Protein AF-A0A060BVA5-F1 (afdb_monomer)

InterPro domains:
  IPR011330 Glycoside hydrolase/deacetylase, beta/alpha-barrel [SSF88713] (6-103)

Radius of gyration: 15.94 Å; Cα contacts (8 Å, |Δi|>4): 114; chains: 1; bounding box: 38×32×45 Å

Sequence (103 aa):
LFVQLFDDDSPYLLDIGGRQTDIVELPFRWVLDDAPFFQYSIVLPGRTMQAPSAVLEAWTSEFDGLYAERRMMMVGMHPQIIGQPSRIKVLEGLIEHALSHSD

Organism: NCBI:txid189685

Mean predicted aligned error: 5.45 Å

pLDDT: mean 89.09, std 11.75, range [37.22, 98.31]

Nearest PDB structures (foldseek):
  3rxz-assembly1_B  TM=8.634E-01  e=6.137E-05  Mycolicibacterium smegmatis MC2 155
  3qbu-assembly1_B  TM=8.818E-01  e=9.067E-05  Helicobacter pylori G27
  3jae-assembly1_A  TM=3.303E-01  e=3.418E+00  Danio rerio

Secondary structure (DSSP, 8-state):
--------SS-EEEESSS-EEEEEE----GGGBSHHHH---SSSTT-PPPPHHHHHHHHHHHHHHHHHTT-----B--HHHHTSTTTHHHHHHHHHHHHTS--

Structure (mmCIF, N/CA/C/O backbone):
data_AF-A0A060BVA5-F1
#
_entry.id   AF-A0A060BVA5-F1
#
loop_
_atom_site.group_PDB
_atom_site.id
_atom_site.type_symbol
_atom_site.label_atom_id
_atom_site.label_alt_id
_atom_site.label_comp_id
_atom_site.label_asym_id
_atom_site.label_entity_id
_atom_site.label_seq_id
_atom_site.pdbx_PDB_ins_code
_atom_site.Cartn_x
_atom_site.Cartn_y
_atom_site.Cartn_z
_atom_site.occupancy
_atom_site.B_iso_or_equiv
_atom_site.auth_seq_id
_atom_site.auth_comp_id
_atom_site.auth_asym_id
_atom_site.auth_atom_id
_atom_site.pdbx_PDB_model_num
ATOM 1 N N . LEU A 1 1 ? -7.650 19.142 16.213 1.00 38.72 1 LEU A N 1
ATOM 2 C CA . LEU A 1 1 ? -7.755 17.750 16.686 1.00 38.72 1 LEU A CA 1
ATOM 3 C C . LEU A 1 1 ? -7.428 16.872 15.480 1.00 38.72 1 LEU A C 1
ATOM 5 O O . LEU A 1 1 ? -8.284 16.703 14.627 1.00 38.72 1 LEU A O 1
ATOM 9 N N . PHE A 1 2 ? -6.162 16.485 15.306 1.00 37.22 2 PHE A N 1
ATOM 10 C CA . PHE A 1 2 ? -5.797 15.460 14.322 1.00 37.22 2 PHE A CA 1
ATOM 11 C C . PHE A 1 2 ? -6.004 14.132 15.041 1.00 37.22 2 PHE A C 1
ATOM 13 O O . PHE A 1 2 ? -5.282 13.843 15.989 1.00 37.22 2 PHE A O 1
ATOM 20 N N . VAL A 1 3 ? -7.057 13.412 14.668 1.00 48.97 3 VAL A N 1
ATOM 21 C CA . VAL A 1 3 ? -7.422 12.117 15.247 1.00 48.97 3 VAL A CA 1
ATOM 22 C C . VAL A 1 3 ? -7.247 11.079 14.150 1.00 48.97 3 VAL A C 1
ATOM 24 O O . VAL A 1 3 ? -8.207 10.635 13.540 1.00 48.97 3 VAL A O 1
ATOM 27 N N . GLN A 1 4 ? -5.994 10.855 13.771 1.00 55.84 4 GLN A N 1
ATOM 28 C CA . GLN A 1 4 ? -5.615 9.683 12.996 1.00 55.84 4 GLN A CA 1
ATOM 29 C C . GLN A 1 4 ? -4.594 8.964 13.850 1.00 55.84 4 GLN A C 1
ATOM 31 O O . GLN A 1 4 ? -3.443 9.397 13.938 1.00 55.84 4 GLN A O 1
ATOM 36 N N . LEU A 1 5 ? -5.061 7.954 14.574 1.00 62.44 5 LEU A N 1
ATOM 37 C CA . LEU A 1 5 ? -4.247 7.273 15.575 1.00 62.44 5 LEU A CA 1
ATOM 38 C C . LEU A 1 5 ? -3.453 6.096 15.007 1.00 62.44 5 LEU A C 1
ATOM 40 O O . LEU A 1 5 ? -2.565 5.608 15.694 1.00 62.44 5 LEU A O 1
ATOM 44 N N . PHE A 1 6 ? -3.676 5.713 13.741 1.00 68.12 6 PHE A N 1
ATOM 45 C CA . PHE A 1 6 ? -2.999 4.568 13.108 1.00 68.12 6 PHE A CA 1
ATOM 46 C C . PHE A 1 6 ? -3.116 3.278 13.954 1.00 68.12 6 PHE A C 1
ATOM 48 O O . PHE A 1 6 ? -2.252 2.412 13.862 1.00 68.12 6 PHE A O 1
ATOM 55 N N . ASP A 1 7 ? -4.139 3.189 14.812 1.00 74.19 7 ASP A N 1
ATOM 56 C CA . ASP A 1 7 ? -4.171 2.289 15.980 1.00 74.19 7 ASP A CA 1
ATOM 57 C C . ASP A 1 7 ? -5.058 1.053 15.766 1.00 74.19 7 ASP A C 1
ATOM 59 O O . ASP A 1 7 ? -5.106 0.163 16.607 1.00 74.19 7 ASP A O 1
ATOM 63 N N . ASP A 1 8 ? -5.756 0.969 14.629 1.00 78.81 8 ASP A N 1
ATOM 64 C CA . ASP A 1 8 ? -6.559 -0.201 14.268 1.00 78.81 8 ASP A CA 1
ATOM 65 C C . ASP A 1 8 ? -6.601 -0.393 12.742 1.00 78.81 8 ASP A C 1
ATOM 67 O O . ASP A 1 8 ? -6.382 0.534 11.959 1.00 78.81 8 ASP A O 1
ATOM 71 N N . ASP A 1 9 ? -6.938 -1.606 12.318 1.00 78.94 9 ASP A N 1
ATOM 72 C CA . ASP A 1 9 ? -7.178 -1.995 10.931 1.00 78.94 9 ASP A CA 1
ATOM 73 C C . ASP A 1 9 ? -8.682 -2.155 10.644 1.00 78.94 9 ASP A C 1
ATOM 75 O O . ASP A 1 9 ? -9.092 -2.746 9.642 1.00 78.94 9 ASP A O 1
ATOM 79 N N . SER A 1 10 ? -9.536 -1.659 11.543 1.00 86.31 10 SER A N 1
ATOM 80 C CA . SER A 1 10 ? -10.995 -1.654 11.423 1.00 86.31 10 SER A CA 1
ATOM 81 C C . SER A 1 10 ? -11.599 -0.300 11.804 1.00 86.31 10 SER A C 1
ATOM 83 O O . SER A 1 10 ? -11.036 0.412 12.633 1.00 86.31 10 SER A O 1
ATOM 85 N N . PRO A 1 11 ? -12.764 0.066 11.238 1.00 87.81 11 PRO A N 1
ATOM 86 C CA . PRO A 1 11 ? -13.523 1.221 11.703 1.00 87.81 11 PRO A CA 1
ATOM 87 C C . PRO A 1 11 ? -13.913 1.069 13.175 1.00 87.81 11 PRO A C 1
ATOM 89 O O . PRO A 1 11 ? -14.430 0.021 13.569 1.00 87.81 11 PRO A O 1
ATOM 92 N N . TYR A 1 12 ? -13.753 2.126 13.965 1.00 87.69 12 TYR A N 1
ATOM 93 C CA . TYR A 1 12 ? -14.172 2.141 15.368 1.00 87.69 12 TYR A CA 1
ATOM 94 C C . TYR A 1 12 ? -14.807 3.475 15.759 1.00 87.69 12 TYR A C 1
ATOM 96 O O . TYR A 1 12 ? -14.641 4.493 15.087 1.00 87.69 12 TYR A O 1
ATOM 104 N N . LEU A 1 13 ? -15.571 3.468 16.854 1.00 90.81 13 LEU A N 1
ATOM 105 C CA . LEU A 1 13 ? -16.131 4.688 17.430 1.00 90.81 13 LEU A CA 1
ATOM 106 C C . LEU A 1 13 ? -15.082 5.371 18.297 1.00 90.81 13 LEU A C 1
ATOM 108 O O . LEU A 1 13 ? -14.517 4.757 19.199 1.00 90.81 13 LEU A O 1
ATOM 112 N N . LEU A 1 14 ? -14.841 6.647 18.023 1.00 89.31 14 LEU A N 1
ATOM 113 C CA . LEU A 1 14 ? -13.799 7.400 18.695 1.00 89.31 14 LEU A CA 1
ATOM 114 C C . LEU A 1 14 ? -14.146 7.610 20.174 1.00 89.31 14 LEU A C 1
ATOM 116 O O . LEU A 1 14 ? -15.226 8.117 20.500 1.00 89.31 14 LEU A O 1
ATOM 120 N N . ASP A 1 15 ? -13.202 7.291 21.057 1.00 88.75 15 ASP A N 1
ATOM 121 C CA . ASP A 1 15 ? -13.250 7.661 22.468 1.00 88.75 15 ASP A CA 1
ATOM 122 C C . ASP A 1 15 ? -12.523 8.994 22.688 1.00 88.75 15 ASP A C 1
ATOM 124 O O . ASP A 1 15 ? -11.366 9.168 22.302 1.00 88.75 15 ASP A O 1
ATOM 128 N N . ILE A 1 16 ? -13.208 9.959 23.307 1.00 88.50 16 ILE A N 1
ATOM 129 C CA . ILE A 1 16 ? -12.611 11.239 23.692 1.00 88.50 16 ILE A CA 1
ATOM 130 C C . ILE A 1 16 ? -12.757 11.413 25.199 1.00 88.50 16 ILE A C 1
ATOM 132 O O . ILE A 1 16 ? -13.822 11.783 25.700 1.0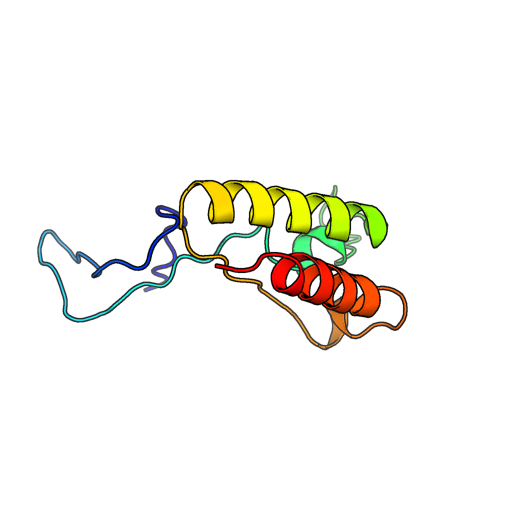0 88.50 16 ILE A O 1
ATOM 136 N N . GLY A 1 17 ? -11.654 11.203 25.919 1.00 86.94 17 GLY A N 1
ATOM 137 C CA . GLY A 1 17 ? -11.589 11.421 27.364 1.00 86.94 17 GLY A CA 1
ATOM 138 C C . GLY A 1 17 ? -12.370 10.387 28.179 1.00 86.94 17 GLY A C 1
ATOM 139 O O . GLY A 1 17 ? -12.978 10.751 29.184 1.00 86.94 17 GLY A O 1
ATOM 140 N N . GLY A 1 18 ? -12.379 9.124 27.748 1.00 89.00 18 GLY A N 1
ATOM 141 C CA . GLY A 1 18 ? -13.119 8.027 28.378 1.00 89.00 18 GLY A CA 1
ATOM 142 C C . GLY A 1 18 ? -14.608 8.020 28.035 1.00 89.00 18 GLY A C 1
ATOM 143 O O . GLY A 1 18 ? -15.398 7.383 28.735 1.00 89.00 18 GLY A O 1
ATOM 144 N N . ARG A 1 19 ? -15.013 8.781 27.012 1.00 89.62 19 ARG A N 1
ATOM 145 C CA . ARG A 1 19 ? -16.390 8.831 26.526 1.00 89.62 19 ARG A CA 1
ATOM 146 C C . ARG A 1 19 ? -16.417 8.504 25.043 1.00 89.62 19 ARG A C 1
ATOM 148 O O . ARG A 1 19 ? -15.974 9.302 24.215 1.00 89.62 19 ARG A O 1
ATOM 155 N N . GLN A 1 20 ? -17.039 7.376 24.728 1.00 90.31 20 GLN A N 1
ATOM 156 C CA . GLN A 1 20 ? -17.348 6.979 23.365 1.00 90.31 20 GLN A CA 1
ATOM 157 C C . GLN A 1 20 ? -18.264 8.016 22.699 1.00 90.31 20 GLN A C 1
ATOM 159 O O . GLN A 1 20 ? -19.235 8.503 23.290 1.00 90.31 20 GLN A O 1
ATOM 164 N N . THR A 1 21 ? -17.914 8.389 21.475 1.00 91.88 21 THR A N 1
ATOM 165 C CA . THR A 1 21 ? -18.657 9.340 20.644 1.00 91.88 21 THR A CA 1
ATOM 166 C C . THR A 1 21 ? -19.415 8.610 19.534 1.00 91.88 21 THR A C 1
ATOM 168 O O . THR A 1 21 ? -19.195 7.424 19.307 1.00 91.88 21 THR A O 1
ATOM 171 N N . ASP A 1 22 ? -20.272 9.330 18.807 1.00 93.31 22 ASP A N 1
ATOM 172 C CA . ASP A 1 22 ? -20.938 8.824 17.594 1.00 93.31 22 ASP A CA 1
ATOM 173 C C . ASP A 1 22 ? -20.093 9.056 16.322 1.00 93.31 22 ASP A C 1
ATOM 175 O O . ASP A 1 22 ? -20.596 8.984 15.201 1.00 93.31 22 ASP A O 1
ATOM 179 N N . ILE A 1 23 ? -18.809 9.397 16.481 1.00 90.94 23 ILE A N 1
ATOM 180 C CA . ILE A 1 23 ? -17.879 9.632 15.374 1.00 90.94 23 ILE A CA 1
ATOM 181 C C . ILE A 1 23 ? -17.167 8.318 15.068 1.00 90.94 23 ILE A C 1
ATOM 183 O O . ILE A 1 23 ? -16.486 7.769 15.932 1.00 90.94 23 ILE A O 1
ATOM 187 N N . VAL A 1 24 ? -17.297 7.842 13.831 1.00 90.31 24 VAL A N 1
ATOM 188 C CA . VAL A 1 24 ? -16.525 6.701 13.328 1.00 90.31 24 VAL A CA 1
ATOM 189 C C . VAL A 1 24 ? -15.189 7.205 12.795 1.00 90.31 24 VAL A C 1
ATOM 191 O O . VAL A 1 24 ? -15.158 8.054 11.901 1.00 90.31 24 VAL A O 1
ATOM 194 N N . GLU A 1 25 ? -14.093 6.676 13.328 1.00 87.81 25 GLU A N 1
ATOM 195 C CA . GLU A 1 25 ? -12.766 6.836 12.743 1.00 87.81 25 GLU A CA 1
ATOM 196 C C . GLU A 1 25 ? -12.531 5.723 11.719 1.00 87.81 25 GLU A C 1
ATOM 198 O O . GLU A 1 25 ? -12.847 4.555 11.954 1.00 87.81 25 GLU A O 1
ATOM 203 N N . LEU A 1 26 ? -11.980 6.104 10.568 1.00 88.88 26 LEU A N 1
ATOM 204 C CA . LEU A 1 26 ? -11.444 5.180 9.580 1.00 88.88 26 LEU A CA 1
ATOM 205 C C . LEU A 1 26 ? -9.918 5.336 9.592 1.00 88.88 26 LEU A C 1
ATOM 207 O O . LEU A 1 26 ? -9.418 6.335 9.065 1.00 88.88 26 LEU A O 1
ATOM 211 N N . PRO A 1 27 ? -9.184 4.393 10.207 1.00 86.31 27 PRO A N 1
ATOM 212 C CA . PRO A 1 27 ? -7.735 4.473 10.310 1.00 86.31 27 PRO A CA 1
ATOM 213 C C . PRO A 1 27 ? -7.033 4.599 8.953 1.00 86.31 27 PRO A C 1
ATOM 215 O O . PRO A 1 27 ? -7.209 3.785 8.047 1.00 86.31 27 PRO A O 1
ATOM 218 N N . PHE A 1 28 ? -6.206 5.632 8.833 1.00 86.31 28 PHE A N 1
ATOM 219 C CA . PHE A 1 28 ? -5.286 5.829 7.716 1.00 86.31 28 PHE A CA 1
ATOM 220 C C . PHE A 1 28 ? -3.945 5.153 8.025 1.00 86.31 28 PHE A C 1
ATOM 222 O O . PHE A 1 28 ? -3.558 5.089 9.189 1.00 86.31 28 PHE A O 1
ATOM 229 N N . ARG A 1 2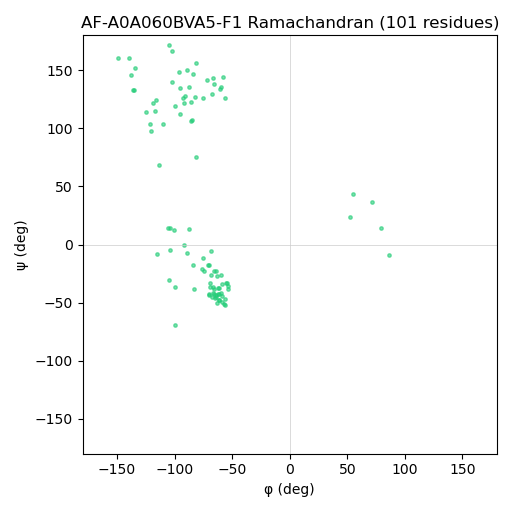9 ? -3.206 4.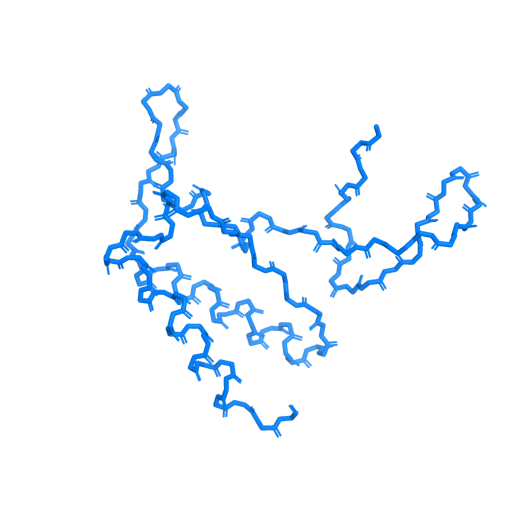688 7.005 1.00 86.88 29 ARG A N 1
ATOM 230 C CA . ARG A 1 29 ? -1.843 4.147 7.154 1.00 86.88 29 ARG A CA 1
ATOM 231 C C . ARG A 1 29 ? -0.908 4.673 6.070 1.00 86.88 29 ARG A C 1
ATOM 233 O O . ARG A 1 29 ? -1.209 4.586 4.886 1.00 86.88 29 ARG A O 1
ATOM 240 N N . TRP A 1 30 ? 0.280 5.129 6.475 1.00 89.69 30 TRP A N 1
ATOM 241 C CA . TRP A 1 30 ? 1.300 5.649 5.552 1.00 89.69 30 TRP A CA 1
ATOM 242 C C . TRP A 1 30 ? 1.825 4.611 4.556 1.00 89.69 30 TRP A C 1
ATOM 244 O O . TRP A 1 30 ? 2.255 4.985 3.471 1.00 89.69 30 TRP A O 1
ATOM 254 N N . VAL A 1 31 ? 1.794 3.320 4.901 1.00 90.88 31 VAL A N 1
ATOM 255 C CA . VAL A 1 31 ? 2.214 2.239 3.989 1.00 90.88 31 VAL A CA 1
ATOM 256 C C . VAL A 1 31 ? 1.288 2.113 2.769 1.00 90.88 31 VAL A C 1
ATOM 258 O O . VAL A 1 31 ? 1.715 1.651 1.715 1.00 90.88 31 VAL A O 1
ATOM 261 N N . LEU A 1 32 ? 0.048 2.599 2.884 1.00 94.06 32 LEU A N 1
ATOM 262 C CA . LEU A 1 32 ? -0.959 2.612 1.822 1.00 94.06 32 LEU A CA 1
ATOM 263 C C . LEU A 1 32 ? -1.094 3.985 1.142 1.00 94.06 32 LEU A C 1
ATOM 265 O O . LEU A 1 32 ? -2.056 4.216 0.413 1.00 94.06 32 LEU A O 1
ATOM 269 N N . ASP A 1 33 ? -0.155 4.902 1.385 1.00 95.06 33 ASP A N 1
ATOM 270 C CA . ASP A 1 33 ? -0.113 6.223 0.758 1.00 95.06 33 ASP A CA 1
ATOM 271 C C . ASP A 1 33 ? 0.931 6.262 -0.364 1.00 95.06 33 ASP A C 1
ATOM 273 O O . ASP A 1 33 ? 2.023 5.713 -0.227 1.00 95.06 33 ASP A O 1
ATOM 277 N N . ASP A 1 34 ? 0.624 6.914 -1.485 1.00 94.75 34 ASP A N 1
ATOM 278 C CA . ASP A 1 34 ? 1.530 6.993 -2.639 1.00 94.75 34 ASP A CA 1
ATOM 279 C C . ASP A 1 34 ? 2.720 7.957 -2.435 1.00 94.75 34 ASP A C 1
ATOM 281 O O . ASP A 1 34 ? 3.768 7.809 -3.083 1.00 94.75 34 ASP A O 1
ATOM 285 N N . ALA A 1 35 ? 2.612 8.937 -1.532 1.00 93.50 35 ALA A N 1
ATOM 286 C CA . ALA A 1 35 ? 3.619 9.977 -1.369 1.00 93.50 35 ALA A CA 1
ATOM 287 C C . ALA A 1 35 ? 4.935 9.455 -0.763 1.00 93.50 35 ALA A C 1
ATOM 289 O O . ALA A 1 35 ? 5.993 9.814 -1.292 1.00 93.50 35 ALA A O 1
ATOM 290 N N . PRO A 1 36 ? 4.948 8.593 0.275 1.00 91.38 36 PRO A N 1
ATOM 291 C CA . PRO A 1 36 ? 6.177 7.981 0.779 1.00 91.38 36 PRO A CA 1
ATOM 292 C C . PRO A 1 36 ? 7.002 7.247 -0.284 1.00 91.38 36 PRO A C 1
ATOM 294 O O . PRO A 1 36 ? 8.229 7.277 -0.214 1.00 91.38 36 PRO A O 1
ATOM 297 N N . PHE A 1 37 ? 6.356 6.636 -1.283 1.00 92.19 37 PHE A N 1
ATOM 298 C CA . PHE A 1 37 ? 7.050 5.879 -2.328 1.00 92.19 37 PHE A CA 1
ATOM 299 C C . PHE A 1 37 ? 7.572 6.756 -3.462 1.00 92.19 37 PHE A C 1
ATOM 301 O O . PHE A 1 37 ? 8.637 6.493 -4.018 1.00 92.19 37 PHE A O 1
ATOM 308 N N . PHE A 1 38 ? 6.817 7.781 -3.854 1.00 93.25 38 PHE A N 1
ATOM 309 C CA . PHE A 1 38 ? 7.071 8.502 -5.103 1.00 93.25 38 PHE A CA 1
ATOM 310 C C . PHE A 1 38 ? 7.485 9.959 -4.923 1.00 93.25 38 PHE A C 1
ATOM 312 O O . PHE A 1 38 ? 7.857 10.613 -5.904 1.00 93.25 38 PHE A O 1
ATOM 319 N N . GLN A 1 39 ? 7.421 10.499 -3.708 1.00 87.81 39 GLN A N 1
ATOM 320 C CA . GLN A 1 39 ? 7.795 11.881 -3.464 1.00 87.81 39 GLN A CA 1
ATOM 321 C C . GLN A 1 39 ? 9.299 11.991 -3.217 1.00 87.81 39 GLN A C 1
ATOM 323 O O . GLN A 1 39 ? 9.803 11.666 -2.144 1.00 87.81 39 GLN A O 1
ATOM 328 N N . TYR A 1 40 ? 10.013 12.520 -4.208 1.00 85.00 40 TYR A N 1
ATOM 329 C CA . TYR A 1 40 ? 11.419 12.877 -4.062 1.00 85.00 40 TYR A CA 1
ATOM 330 C C . TYR A 1 40 ? 11.594 14.120 -3.174 1.00 85.00 40 TYR A C 1
ATOM 332 O O . TYR A 1 40 ? 10.825 15.078 -3.278 1.00 85.00 40 TYR A O 1
ATOM 340 N N . SER A 1 41 ? 12.633 14.143 -2.334 1.00 81.69 41 SER A N 1
ATOM 341 C CA . SER A 1 41 ? 13.060 15.355 -1.625 1.00 81.69 41 SER A CA 1
ATOM 342 C C . SER A 1 41 ? 14.574 15.523 -1.681 1.00 81.69 41 SER A C 1
ATOM 344 O O . SER A 1 41 ? 15.317 14.597 -1.379 1.00 81.69 41 SER A O 1
ATOM 346 N N . ILE A 1 42 ? 15.022 16.737 -2.012 1.00 79.31 42 ILE A N 1
ATOM 347 C CA . ILE A 1 42 ? 16.440 17.130 -1.934 1.00 79.31 42 ILE A CA 1
ATOM 348 C C . ILE A 1 42 ? 16.854 17.587 -0.528 1.00 79.31 42 ILE A C 1
ATOM 350 O O . ILE A 1 42 ? 18.042 17.671 -0.242 1.00 79.31 42 ILE A O 1
ATOM 354 N N . VAL A 1 43 ? 15.883 17.919 0.333 1.00 84.56 43 VAL A N 1
ATOM 355 C CA . VAL A 1 43 ? 16.128 18.459 1.684 1.00 84.56 43 VAL A CA 1
ATOM 356 C C . VAL A 1 43 ? 15.994 17.371 2.745 1.00 84.56 43 VAL A C 1
ATOM 358 O O . VAL A 1 43 ? 16.741 17.372 3.718 1.00 84.56 43 VAL A O 1
ATOM 361 N N . LEU A 1 44 ? 15.050 16.443 2.567 1.00 77.38 44 LEU A N 1
ATOM 362 C CA . LEU A 1 44 ? 14.819 15.340 3.496 1.00 77.38 44 LEU A CA 1
ATOM 363 C C . LEU A 1 44 ? 15.575 14.092 3.015 1.00 77.38 44 LEU A C 1
ATOM 365 O O . LEU A 1 44 ? 15.195 13.525 1.985 1.00 77.38 44 LEU A O 1
ATOM 369 N N . PRO A 1 45 ? 16.615 13.639 3.740 1.00 73.69 45 PRO A N 1
ATOM 370 C CA . PRO A 1 45 ? 17.351 12.432 3.381 1.00 73.69 45 PRO A CA 1
ATOM 371 C C . PRO A 1 45 ? 16.422 11.213 3.325 1.00 73.69 45 PRO A C 1
ATOM 373 O O . PRO A 1 45 ? 15.495 11.094 4.122 1.00 73.69 45 PRO A O 1
ATOM 376 N N . GLY A 1 46 ? 16.674 10.293 2.391 1.00 71.31 46 GLY A N 1
ATOM 377 C CA . GLY A 1 46 ? 15.954 9.015 2.300 1.00 71.31 46 GLY A CA 1
AT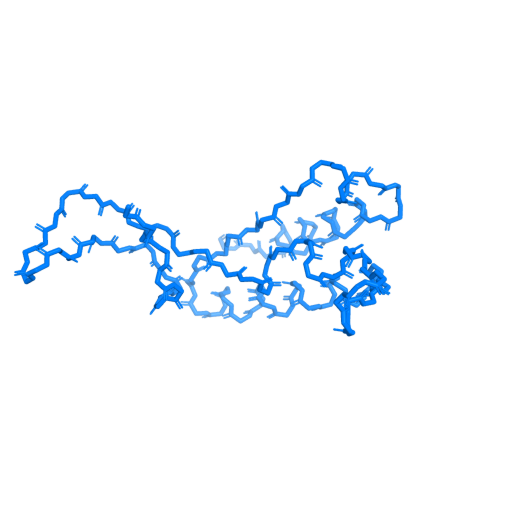OM 378 C C . GLY A 1 46 ? 14.646 9.038 1.501 1.00 71.31 46 GLY A C 1
ATOM 379 O O . GLY A 1 46 ? 14.126 7.973 1.178 1.00 71.31 46 GLY A O 1
ATOM 380 N N . ARG A 1 47 ? 14.141 10.210 1.090 1.00 74.88 47 ARG A N 1
ATOM 381 C CA . ARG A 1 47 ? 12.978 10.315 0.191 1.00 74.88 47 ARG A CA 1
ATOM 382 C C . ARG A 1 47 ? 13.380 10.121 -1.270 1.00 74.88 47 ARG A C 1
ATOM 384 O O . ARG A 1 47 ? 13.500 11.073 -2.041 1.00 74.88 47 ARG A O 1
ATOM 391 N N . THR A 1 48 ? 13.642 8.866 -1.619 1.00 80.62 48 THR A N 1
ATOM 392 C CA . THR A 1 48 ? 13.932 8.424 -2.989 1.00 80.62 48 THR A CA 1
ATOM 393 C C . THR A 1 48 ? 12.671 7.883 -3.653 1.00 80.62 48 THR A C 1
ATOM 395 O O . THR A 1 48 ? 11.800 7.340 -2.981 1.00 80.62 48 THR A O 1
ATOM 398 N N . MET A 1 49 ? 12.561 8.054 -4.972 1.00 89.19 49 MET A N 1
ATOM 399 C CA . MET A 1 49 ? 11.450 7.477 -5.729 1.00 89.19 49 MET A CA 1
ATOM 400 C C . MET A 1 49 ? 11.661 5.976 -5.895 1.00 89.19 49 MET A C 1
ATOM 402 O O . MET A 1 49 ? 12.693 5.555 -6.417 1.00 89.19 49 MET A O 1
ATOM 406 N N . GLN A 1 50 ? 10.665 5.196 -5.498 1.00 92.50 50 GLN A N 1
ATOM 407 C CA . GLN A 1 50 ? 10.634 3.754 -5.685 1.00 92.50 50 GLN A CA 1
ATOM 408 C C . GLN A 1 50 ? 10.170 3.387 -7.097 1.00 92.50 50 GLN A C 1
ATOM 410 O O . GLN A 1 50 ? 9.462 4.145 -7.772 1.00 92.50 50 GLN A O 1
ATOM 415 N N . ALA A 1 51 ? 10.566 2.195 -7.544 1.00 94.69 51 ALA A N 1
ATOM 416 C CA . ALA A 1 51 ? 10.027 1.614 -8.765 1.00 94.69 51 ALA A CA 1
ATOM 417 C C . ALA A 1 51 ? 8.527 1.308 -8.574 1.00 94.69 51 ALA A C 1
ATOM 419 O O . ALA A 1 51 ? 8.164 0.759 -7.533 1.00 94.69 51 ALA A O 1
ATOM 420 N N . PRO A 1 52 ? 7.653 1.589 -9.562 1.00 96.12 52 PRO A N 1
ATOM 421 C CA . PRO A 1 52 ? 6.223 1.284 -9.457 1.00 96.12 52 PRO A CA 1
ATOM 422 C C . PRO A 1 52 ? 5.923 -0.178 -9.095 1.00 96.12 52 PRO A C 1
ATOM 424 O O . PRO A 1 52 ? 5.012 -0.439 -8.319 1.00 96.12 52 PRO A O 1
ATOM 427 N N . SER A 1 53 ? 6.727 -1.125 -9.587 1.00 96.56 53 SER A N 1
ATOM 428 C CA . SER A 1 53 ? 6.581 -2.551 -9.271 1.00 96.56 53 SER A CA 1
ATOM 429 C C . SER A 1 53 ? 6.738 -2.862 -7.781 1.00 96.56 53 SER A C 1
ATOM 431 O O . SER A 1 53 ? 6.006 -3.697 -7.269 1.00 96.56 53 SER A O 1
ATOM 433 N N . ALA A 1 54 ? 7.646 -2.173 -7.083 1.00 95.62 54 ALA A N 1
ATOM 434 C CA . ALA A 1 54 ? 7.856 -2.370 -5.649 1.00 95.62 54 ALA A CA 1
ATOM 435 C C . ALA A 1 54 ? 6.660 -1.867 -4.826 1.00 95.62 54 ALA A C 1
ATOM 437 O O . ALA A 1 54 ? 6.320 -2.444 -3.800 1.00 95.62 54 ALA A O 1
ATOM 438 N N . VAL A 1 55 ? 6.000 -0.800 -5.291 1.00 96.19 55 VAL A N 1
ATOM 439 C CA . VAL A 1 55 ? 4.784 -0.280 -4.648 1.00 96.19 55 VAL A CA 1
ATOM 440 C C . VAL A 1 55 ? 3.618 -1.238 -4.854 1.00 96.19 55 VAL A C 1
ATOM 442 O O . VAL A 1 55 ? 2.894 -1.517 -3.906 1.00 96.19 55 VAL A O 1
ATOM 445 N N . LEU A 1 56 ? 3.467 -1.774 -6.071 1.00 97.88 56 LEU A N 1
ATOM 446 C CA . LEU A 1 56 ? 2.445 -2.779 -6.354 1.00 97.88 56 LEU A CA 1
ATOM 447 C C . LEU A 1 56 ? 2.622 -4.008 -5.458 1.00 97.88 56 LEU A C 1
ATOM 449 O O . LEU A 1 56 ? 1.668 -4.391 -4.799 1.00 97.88 56 LEU A O 1
ATOM 453 N N . GLU A 1 57 ? 3.838 -4.557 -5.377 1.00 97.88 57 GLU A N 1
ATOM 454 C CA . GLU A 1 57 ? 4.165 -5.697 -4.508 1.00 97.88 57 GLU A CA 1
ATOM 455 C C . GLU A 1 57 ? 3.823 -5.427 -3.035 1.00 97.88 57 GLU A C 1
ATOM 457 O O . GLU A 1 57 ? 3.196 -6.259 -2.375 1.00 97.88 57 GLU A O 1
ATOM 462 N N . ALA A 1 58 ? 4.203 -4.254 -2.520 1.00 96.94 58 ALA A N 1
ATOM 463 C CA . ALA A 1 58 ? 3.897 -3.870 -1.148 1.00 96.94 58 ALA A CA 1
ATOM 464 C C . ALA A 1 58 ? 2.381 -3.792 -0.913 1.00 96.94 58 ALA A C 1
ATOM 466 O O . ALA A 1 58 ? 1.873 -4.370 0.044 1.00 96.94 58 ALA A O 1
ATOM 467 N N . TRP A 1 59 ? 1.642 -3.123 -1.799 1.00 97.75 59 TRP A N 1
ATOM 468 C CA . TRP A 1 59 ? 0.200 -2.937 -1.643 1.00 97.75 59 TRP A CA 1
ATOM 469 C C . TRP A 1 59 ? -0.600 -4.226 -1.820 1.00 97.75 59 TRP A C 1
ATOM 471 O O . TRP A 1 59 ? -1.566 -4.425 -1.089 1.00 97.75 59 TRP A O 1
ATOM 481 N N . THR A 1 60 ? -0.207 -5.119 -2.731 1.00 98.12 60 THR A N 1
ATOM 482 C CA . THR A 1 60 ? -0.834 -6.445 -2.836 1.00 98.12 60 THR A CA 1
ATOM 483 C C . THR A 1 60 ? -0.542 -7.299 -1.605 1.00 98.12 60 THR A C 1
ATOM 485 O O . THR A 1 60 ? -1.430 -7.997 -1.137 1.00 98.12 60 THR A O 1
ATOM 488 N N . SER A 1 61 ? 0.659 -7.192 -1.023 1.00 97.81 61 SER A N 1
ATOM 489 C CA . SER A 1 61 ? 0.996 -7.925 0.208 1.00 97.81 61 SER A CA 1
ATOM 490 C C . SER A 1 61 ? 0.181 -7.434 1.410 1.00 97.81 61 SER A C 1
ATOM 492 O O . SER A 1 61 ? -0.313 -8.238 2.197 1.00 97.81 61 SER A O 1
ATOM 494 N N . GLU A 1 62 ? -0.000 -6.115 1.537 1.00 96.81 62 GLU A N 1
ATOM 495 C CA . GLU A 1 62 ? -0.895 -5.518 2.538 1.00 96.81 62 GLU A CA 1
ATOM 496 C C . GLU A 1 62 ? -2.349 -5.950 2.313 1.00 96.81 62 GLU A C 1
ATOM 498 O O . GLU A 1 62 ? -3.041 -6.299 3.269 1.00 96.81 62 GLU A O 1
ATOM 503 N N . PHE A 1 63 ? -2.810 -5.970 1.056 1.00 97.25 63 PHE A N 1
ATOM 504 C CA . PHE A 1 63 ? -4.139 -6.472 0.713 1.00 97.25 63 PHE A CA 1
ATOM 505 C C . PHE A 1 63 ? -4.319 -7.920 1.173 1.00 97.25 63 PHE A C 1
ATOM 507 O O . PHE A 1 63 ? -5.285 -8.196 1.875 1.00 97.25 63 PHE A O 1
ATOM 514 N N . ASP A 1 64 ? -3.392 -8.823 0.843 1.00 97.38 64 ASP A N 1
ATOM 515 C CA . ASP A 1 64 ? -3.496 -10.246 1.188 1.00 97.38 64 ASP A CA 1
ATOM 516 C C . ASP A 1 64 ? -3.585 -10.462 2.706 1.00 97.38 64 ASP A C 1
ATOM 518 O O . ASP A 1 64 ? -4.408 -11.251 3.178 1.00 97.38 64 ASP A O 1
ATOM 522 N N . GLY A 1 65 ? -2.780 -9.727 3.482 1.00 95.69 65 GLY A N 1
ATOM 523 C CA . GLY A 1 65 ? -2.824 -9.769 4.944 1.00 95.69 65 GLY A CA 1
ATOM 524 C C . GLY A 1 65 ? -4.163 -9.281 5.503 1.00 95.69 65 GLY A C 1
ATOM 525 O O . GLY A 1 65 ? -4.812 -9.980 6.283 1.00 95.69 65 GLY A O 1
ATOM 526 N N . LEU A 1 66 ? -4.621 -8.109 5.057 1.00 94.81 66 LEU A N 1
ATOM 527 C CA . LEU A 1 66 ? -5.888 -7.528 5.510 1.00 94.81 66 LEU A CA 1
ATOM 528 C C . LEU A 1 66 ? -7.090 -8.372 5.079 1.00 94.81 66 LEU A C 1
ATOM 530 O O . LEU A 1 66 ? -8.034 -8.536 5.849 1.00 94.81 66 LEU A O 1
ATOM 534 N N . TYR A 1 67 ? -7.049 -8.935 3.875 1.00 96.00 67 TYR A N 1
ATOM 535 C CA . TYR A 1 67 ? -8.089 -9.802 3.340 1.00 96.00 67 TYR A CA 1
ATOM 536 C C . TYR A 1 67 ? -8.205 -11.095 4.153 1.00 96.00 67 TYR A C 1
ATOM 538 O O . TYR A 1 67 ? -9.307 -11.462 4.570 1.00 96.00 67 TYR A O 1
ATOM 546 N N . ALA A 1 68 ? -7.075 -11.740 4.471 1.00 95.88 68 ALA A N 1
ATOM 547 C CA . ALA A 1 68 ? -7.041 -12.937 5.314 1.00 95.88 68 ALA A CA 1
ATOM 548 C C . ALA A 1 68 ? -7.643 -12.693 6.710 1.00 95.88 68 ALA A C 1
ATOM 550 O O . ALA A 1 68 ? -8.301 -13.572 7.271 1.00 95.88 68 ALA A O 1
ATOM 551 N N . GLU A 1 69 ? -7.464 -11.488 7.252 1.00 94.62 69 GLU A N 1
ATOM 552 C CA . GLU A 1 69 ? -8.002 -11.085 8.552 1.00 94.62 69 GLU A CA 1
ATOM 553 C C . GLU A 1 69 ? -9.388 -10.421 8.487 1.00 94.62 69 GLU A C 1
ATOM 555 O O . GLU A 1 69 ? -9.950 -10.070 9.528 1.00 94.62 69 GLU A O 1
ATOM 560 N N . ARG A 1 70 ? -9.973 -10.266 7.290 1.00 92.56 70 ARG A N 1
ATOM 561 C CA . ARG A 1 70 ? -11.246 -9.555 7.051 1.00 92.56 70 ARG A CA 1
ATOM 562 C C . ARG A 1 70 ? -11.246 -8.121 7.594 1.00 92.56 70 ARG A C 1
ATOM 564 O O . ARG A 1 70 ? -12.211 -7.667 8.214 1.00 92.56 70 ARG A O 1
ATOM 571 N N . ARG A 1 71 ? -10.143 -7.415 7.365 1.00 92.94 71 ARG A N 1
ATOM 572 C CA . ARG A 1 71 ? -9.895 -6.033 7.788 1.00 92.94 71 ARG A CA 1
ATOM 573 C C . ARG A 1 71 ? -10.078 -5.052 6.639 1.00 92.94 71 ARG A C 1
ATOM 575 O O . ARG A 1 71 ? -10.172 -5.437 5.476 1.00 92.94 71 ARG A O 1
ATOM 582 N N . MET A 1 72 ? -10.147 -3.764 6.972 1.00 92.25 72 MET A N 1
ATOM 583 C CA . MET A 1 72 ? -10.289 -2.723 5.960 1.00 92.25 72 MET A CA 1
ATOM 584 C C . MET A 1 72 ? -8.928 -2.321 5.379 1.00 92.25 72 MET A C 1
ATOM 586 O O . MET A 1 72 ? -7.919 -2.245 6.086 1.00 92.25 72 MET A O 1
ATOM 590 N N . MET A 1 73 ? -8.930 -1.962 4.098 1.00 93.38 73 MET A N 1
ATOM 591 C CA . MET A 1 73 ? -7.797 -1.346 3.414 1.00 93.38 73 MET A CA 1
ATOM 592 C C . MET A 1 73 ? -8.189 0.066 2.966 1.00 93.38 73 MET A C 1
ATOM 594 O O . MET A 1 73 ? -9.179 0.242 2.258 1.00 93.38 73 MET A O 1
ATOM 598 N N . MET A 1 74 ? -7.414 1.075 3.373 1.00 93.62 74 MET A N 1
ATOM 599 C CA . MET A 1 74 ? -7.595 2.468 2.952 1.00 93.62 74 MET A CA 1
ATOM 600 C C . MET A 1 74 ? -6.368 2.931 2.172 1.00 93.62 74 MET A C 1
ATOM 602 O O . MET A 1 74 ? -5.291 3.055 2.745 1.00 93.62 74 MET A O 1
ATOM 606 N N . VAL A 1 75 ? -6.547 3.226 0.883 1.00 95.31 75 VAL A N 1
ATOM 607 C CA . VAL A 1 75 ? -5.461 3.674 -0.001 1.00 95.31 75 VAL A CA 1
ATOM 608 C C . VAL A 1 75 ? -5.494 5.196 -0.152 1.00 95.31 75 VAL A C 1
ATOM 610 O O . VAL A 1 75 ? -6.483 5.761 -0.624 1.00 95.31 75 VAL A O 1
ATOM 613 N N . GLY A 1 76 ? -4.409 5.856 0.256 1.00 95.50 76 GLY A N 1
ATOM 614 C CA . GLY A 1 76 ? -4.195 7.298 0.129 1.00 95.50 76 GLY A CA 1
ATOM 615 C C . GLY A 1 76 ? -3.496 7.639 -1.184 1.00 95.50 76 GLY A C 1
ATOM 616 O O . GLY A 1 76 ? -2.465 7.062 -1.523 1.00 95.50 76 GLY A O 1
ATOM 617 N N . MET A 1 77 ? -4.066 8.564 -1.957 1.00 95.88 77 MET A N 1
ATOM 618 C CA . MET A 1 77 ? -3.548 8.903 -3.282 1.00 95.88 77 MET A CA 1
ATOM 619 C C . MET A 1 77 ? -3.559 10.400 -3.540 1.00 95.88 77 MET A C 1
ATOM 621 O O . MET A 1 77 ? -4.502 11.108 -3.181 1.00 95.88 77 MET A O 1
ATOM 625 N N . HIS A 1 78 ? -2.553 10.856 -4.279 1.00 95.94 78 HIS A N 1
ATOM 626 C CA . HIS A 1 78 ? -2.426 12.236 -4.708 1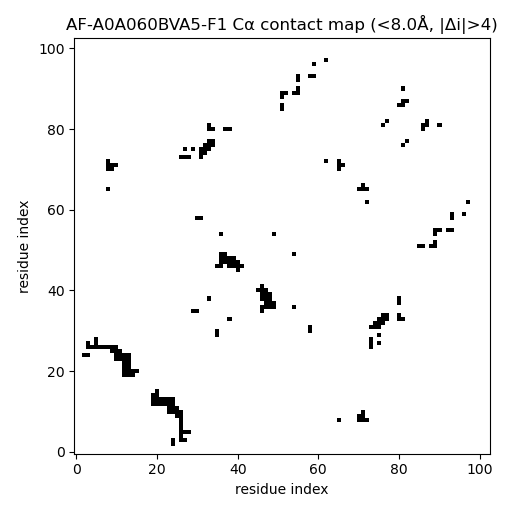.00 95.94 78 HIS A CA 1
ATOM 627 C C . HIS A 1 78 ? -2.435 12.299 -6.244 1.00 95.94 78 HIS A C 1
ATOM 629 O O . HIS A 1 78 ? -1.556 11.711 -6.880 1.00 95.94 78 HIS A O 1
ATOM 635 N N . PRO A 1 79 ? -3.364 13.038 -6.889 1.00 95.81 79 PRO A N 1
ATOM 636 C CA . PRO A 1 79 ? -3.477 13.067 -8.353 1.00 95.81 79 PRO A CA 1
ATOM 637 C C . PRO A 1 79 ? -2.168 13.414 -9.078 1.00 95.81 79 PRO A C 1
ATOM 639 O O . PRO A 1 79 ? -1.836 12.816 -10.099 1.00 95.81 79 PRO A O 1
ATOM 642 N N . GLN A 1 80 ? -1.383 14.338 -8.522 1.00 94.69 80 GLN A N 1
ATOM 643 C CA . GLN A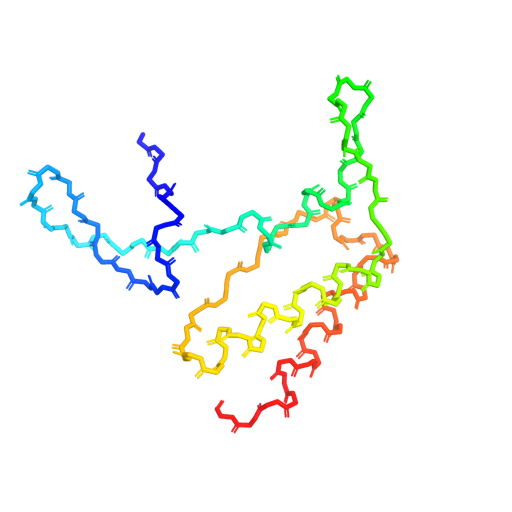 1 80 ? -0.084 14.747 -9.059 1.00 94.69 80 GLN A CA 1
ATOM 644 C C . GLN A 1 80 ? 1.020 13.684 -8.905 1.00 94.69 80 GLN A C 1
ATOM 646 O O . GLN A 1 80 ? 2.050 13.773 -9.580 1.00 94.69 80 GLN A O 1
ATOM 651 N N . ILE A 1 81 ? 0.821 12.695 -8.027 1.00 94.69 81 ILE A N 1
ATOM 652 C CA . ILE A 1 81 ? 1.774 11.624 -7.731 1.00 94.69 81 ILE A CA 1
ATOM 653 C C . ILE A 1 81 ? 1.391 10.343 -8.478 1.00 94.69 81 ILE A C 1
ATOM 655 O O . ILE A 1 81 ? 2.122 9.987 -9.406 1.00 94.69 81 ILE A O 1
ATOM 659 N N . ILE A 1 82 ? 0.289 9.667 -8.118 1.00 96.31 82 ILE A N 1
ATOM 660 C CA . ILE A 1 82 ? -0.124 8.392 -8.740 1.00 96.31 82 ILE A CA 1
ATOM 661 C C . ILE A 1 82 ? -0.565 8.557 -10.200 1.00 96.31 82 ILE A C 1
ATOM 663 O O . ILE A 1 82 ? -0.424 7.631 -10.993 1.00 96.31 82 ILE A O 1
ATOM 667 N N . GLY A 1 83 ? -1.037 9.746 -10.591 1.00 95.88 83 GLY A N 1
ATOM 668 C CA . GLY A 1 83 ? -1.566 10.009 -11.935 1.00 95.88 83 GLY A CA 1
ATOM 669 C C . GLY A 1 83 ? -0.529 9.980 -13.066 1.00 95.88 83 GLY A C 1
ATOM 670 O O . GLY A 1 83 ? -0.896 10.094 -14.233 1.00 95.88 83 GLY A O 1
ATOM 671 N N . GLN A 1 84 ? 0.764 9.831 -12.758 1.00 95.25 84 GLN A N 1
ATOM 672 C CA . GLN A 1 84 ? 1.805 9.696 -13.779 1.00 95.25 84 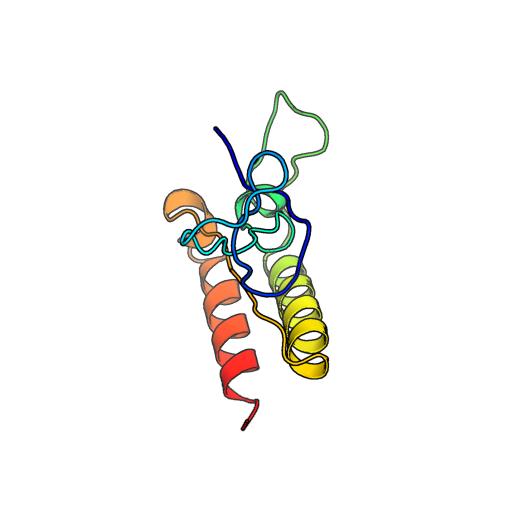GLN A CA 1
ATOM 673 C C . GLN A 1 84 ? 1.648 8.371 -14.554 1.00 95.25 84 GLN A C 1
ATOM 675 O O . GLN A 1 84 ? 1.363 7.344 -13.933 1.00 95.25 84 GLN A O 1
ATOM 680 N N . PRO A 1 85 ? 1.918 8.328 -15.876 1.00 94.69 85 PRO A N 1
ATOM 681 C CA . PRO A 1 85 ? 1.675 7.137 -16.702 1.00 94.69 85 PRO A CA 1
ATOM 682 C C . PRO A 1 85 ? 2.351 5.849 -16.215 1.00 94.69 85 PRO A C 1
ATOM 684 O O . PRO A 1 85 ? 1.799 4.765 -16.372 1.00 94.69 85 PRO A O 1
ATOM 687 N N . SER A 1 86 ? 3.536 5.951 -15.608 1.00 93.00 86 SER A N 1
ATOM 688 C CA . SER A 1 86 ? 4.250 4.794 -15.057 1.00 93.00 86 SER A CA 1
ATOM 689 C C . SER A 1 86 ? 3.677 4.290 -13.731 1.00 93.00 86 SER A C 1
ATOM 691 O O . SER A 1 86 ? 3.931 3.148 -13.363 1.00 93.00 86 SER A O 1
ATOM 693 N N . ARG A 1 87 ? 2.933 5.129 -13.001 1.00 95.12 87 ARG A N 1
ATOM 694 C CA . ARG A 1 87 ? 2.481 4.871 -11.626 1.00 95.12 87 ARG A CA 1
ATOM 695 C C . ARG A 1 87 ? 1.010 4.497 -11.554 1.00 95.12 87 ARG A C 1
ATOM 697 O O . ARG A 1 87 ? 0.649 3.683 -10.718 1.00 95.12 87 ARG A O 1
ATOM 704 N N . ILE A 1 88 ? 0.181 5.000 -12.468 1.00 97.12 88 ILE A N 1
ATOM 705 C CA . ILE A 1 88 ? -1.247 4.658 -12.501 1.00 97.12 88 ILE A CA 1
ATOM 706 C C . ILE A 1 88 ? -1.482 3.150 -12.687 1.00 97.12 88 ILE A C 1
ATOM 708 O O . ILE A 1 88 ? -2.475 2.606 -12.215 1.00 97.12 88 ILE A O 1
ATOM 712 N N . LYS A 1 89 ? -0.516 2.458 -13.303 1.00 96.44 89 LYS A N 1
ATOM 713 C CA . LYS A 1 89 ? -0.493 0.999 -13.449 1.00 96.44 89 LYS A CA 1
ATOM 714 C C . LYS A 1 89 ? -0.400 0.240 -12.122 1.00 96.44 89 LYS A C 1
ATOM 716 O O . LYS A 1 89 ? -0.834 -0.900 -12.058 1.00 96.44 89 LYS A O 1
ATOM 721 N N . VAL A 1 90 ? 0.098 0.873 -11.059 1.00 97.56 90 VAL A N 1
ATOM 722 C CA . VAL A 1 90 ? 0.073 0.308 -9.700 1.00 97.56 90 VAL A CA 1
ATOM 723 C C . VAL A 1 90 ? -1.360 0.219 -9.188 1.00 97.56 90 VAL A C 1
ATOM 725 O O . VAL A 1 90 ? -1.760 -0.816 -8.670 1.00 97.56 90 VAL A O 1
ATOM 728 N N . LEU A 1 91 ? -2.150 1.281 -9.373 1.00 97.12 91 LEU A N 1
ATOM 729 C CA . LEU A 1 91 ? -3.553 1.288 -8.966 1.00 97.12 91 LEU A CA 1
ATOM 730 C C . LEU A 1 91 ? -4.376 0.282 -9.780 1.00 97.12 91 LEU A C 1
ATOM 732 O O . LEU A 1 91 ? -5.182 -0.440 -9.207 1.00 97.12 91 LEU A O 1
ATOM 736 N N . GLU A 1 92 ? -4.151 0.216 -11.096 1.00 97.69 92 GLU A N 1
ATOM 737 C CA . GLU A 1 92 ? -4.779 -0.788 -11.968 1.00 97.69 92 GLU A CA 1
ATOM 738 C C . GLU A 1 92 ? -4.480 -2.211 -11.472 1.00 97.69 92 GLU A C 1
ATOM 740 O O . GLU A 1 92 ? -5.415 -2.957 -11.197 1.00 97.69 92 GLU A O 1
ATOM 745 N N . GLY A 1 93 ? -3.204 -2.548 -11.247 1.00 98.00 93 GLY A N 1
ATOM 746 C CA . GLY A 1 93 ? -2.805 -3.872 -10.766 1.00 98.00 93 GLY A CA 1
ATOM 747 C C . GLY A 1 93 ? -3.355 -4.218 -9.379 1.00 98.00 93 GLY A C 1
ATOM 748 O O . GLY A 1 93 ? -3.763 -5.353 -9.154 1.00 98.00 93 GLY A O 1
ATOM 749 N N . LEU A 1 94 ? -3.426 -3.250 -8.456 1.00 98.00 94 LEU A N 1
ATOM 750 C CA . LEU A 1 94 ? -4.038 -3.472 -7.142 1.00 98.00 94 LEU A CA 1
ATOM 751 C C . LEU A 1 94 ? -5.538 -3.781 -7.266 1.00 98.00 94 LEU A C 1
ATOM 753 O O . LEU A 1 94 ? -6.032 -4.691 -6.606 1.00 98.00 94 LEU A O 1
ATOM 757 N N . ILE A 1 95 ? -6.261 -3.037 -8.111 1.00 97.56 95 ILE A N 1
ATOM 758 C CA . ILE A 1 95 ? -7.693 -3.266 -8.355 1.00 97.56 95 ILE A CA 1
ATOM 759 C C . ILE A 1 95 ? -7.909 -4.638 -8.997 1.00 97.56 95 ILE A C 1
ATOM 761 O O . ILE A 1 95 ? -8.789 -5.377 -8.564 1.00 97.56 95 ILE A O 1
ATOM 765 N N . GLU A 1 96 ? -7.109 -4.997 -10.002 1.00 98.31 96 GLU A N 1
ATOM 766 C CA . GLU A 1 96 ? -7.164 -6.315 -10.645 1.00 98.31 96 GLU A CA 1
ATOM 767 C C . GLU A 1 96 ? -6.911 -7.449 -9.641 1.00 98.31 96 GLU A C 1
ATOM 769 O O . GLU A 1 96 ? -7.657 -8.429 -9.623 1.00 98.31 96 GLU A O 1
ATOM 774 N N . HIS A 1 97 ? -5.913 -7.295 -8.765 1.00 98.12 97 HIS A N 1
ATOM 775 C CA . HIS A 1 97 ? -5.613 -8.255 -7.700 1.00 98.12 97 HIS A CA 1
ATOM 776 C C . HIS A 1 97 ? -6.787 -8.407 -6.730 1.00 98.12 97 HIS A C 1
ATOM 778 O O . HIS A 1 97 ? -7.236 -9.525 -6.473 1.00 98.12 97 HIS A O 1
ATOM 784 N N . ALA A 1 98 ? -7.352 -7.294 -6.260 1.00 97.00 98 ALA A N 1
ATOM 785 C CA . ALA A 1 98 ? -8.502 -7.311 -5.362 1.00 97.00 98 ALA A CA 1
ATOM 786 C C . ALA A 1 98 ? -9.734 -7.971 -6.006 1.00 97.00 98 ALA A C 1
ATOM 788 O O . ALA A 1 98 ? -10.385 -8.798 -5.376 1.00 97.00 98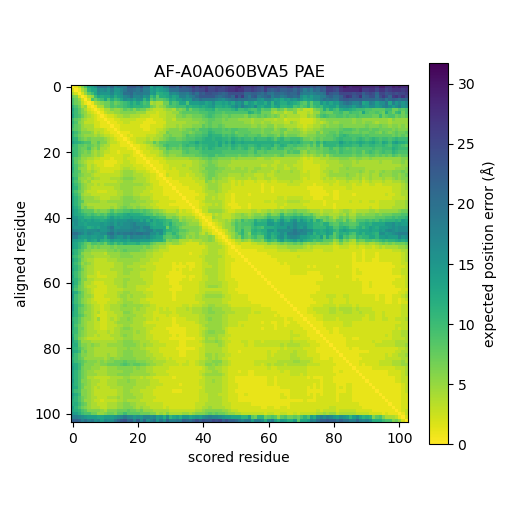 ALA A O 1
ATOM 789 N N . LEU A 1 99 ? -10.020 -7.674 -7.279 1.00 96.94 99 LEU A N 1
ATOM 790 C CA . LEU A 1 99 ? -11.142 -8.265 -8.022 1.00 96.94 99 LEU A CA 1
ATOM 791 C C . LEU A 1 99 ? -10.955 -9.754 -8.349 1.00 96.94 99 LEU A C 1
ATOM 793 O O . LEU A 1 99 ? -11.927 -10.423 -8.695 1.00 96.94 99 LEU A O 1
ATOM 797 N N . SER A 1 100 ? -9.730 -10.278 -8.271 1.00 97.12 100 SER A N 1
ATOM 798 C CA . SER A 1 100 ? -9.470 -11.712 -8.454 1.00 97.12 100 SER A CA 1
ATOM 799 C C . SER A 1 100 ? -9.885 -12.567 -7.247 1.00 97.12 100 SER A C 1
ATOM 801 O O . SER A 1 100 ? -9.960 -13.791 -7.365 1.00 97.12 100 SER A O 1
ATOM 803 N N . HIS A 1 101 ? -10.199 -11.931 -6.115 1.00 95.12 101 HIS A N 1
ATOM 804 C CA . HIS A 1 101 ? -10.710 -12.567 -4.906 1.00 95.12 101 HIS A CA 1
ATOM 805 C C . HIS A 1 101 ? -12.244 -12.490 -4.882 1.00 95.12 101 HIS A C 1
ATOM 807 O O . HIS A 1 101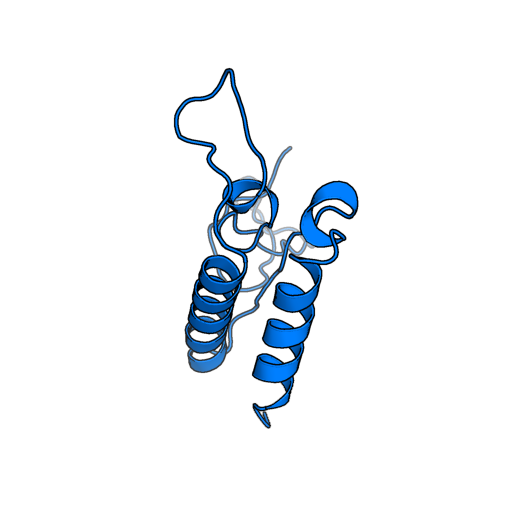 ? -12.830 -11.463 -5.213 1.00 95.12 101 HIS A O 1
ATOM 813 N N . SER A 1 102 ? -12.906 -13.601 -4.552 1.00 78.75 102 SER A N 1
ATOM 814 C CA . SER A 1 102 ? -14.341 -13.803 -4.811 1.00 78.75 102 SER A CA 1
ATOM 815 C C . SER A 1 102 ? -15.263 -13.707 -3.586 1.00 78.75 102 SER A C 1
ATOM 817 O O . SER A 1 102 ? -16.406 -14.158 -3.690 1.00 78.75 102 SER A O 1
ATOM 819 N N . ASP A 1 103 ? -14.797 -13.173 -2.453 1.00 64.50 103 ASP A N 1
ATOM 820 C CA . ASP A 1 103 ? -15.632 -13.001 -1.247 1.00 64.50 103 ASP A CA 1
ATOM 821 C C . ASP A 1 103 ? -16.386 -11.661 -1.202 1.00 64.50 103 ASP A C 1
ATOM 823 O O . ASP A 1 103 ? -15.840 -10.631 -1.662 1.00 64.50 103 ASP A O 1
#

Solvent-accessible surface area (backbone atoms only — not comparable to full-atom values): 6298 Å² total; per-residue (Å²): 134,89,84,71,77,60,78,53,57,52,74,43,62,42,65,62,92,91,39,76,46,96,47,73,44,74,48,55,50,71,90,40,27,48,56,73,42,57,43,66,46,97,84,48,85,88,33,52,63,59,59,45,68,60,53,34,54,51,50,47,52,52,46,54,55,29,56,77,70,74,42,63,84,56,76,45,79,46,70,91,60,41,64,40,85,76,34,41,55,31,57,52,51,46,51,53,57,56,68,72,52,92,127

Foldseek 3Di:
DPPQPLPDLAWDFDDDPNDTDPDIDDHDDPLQEQCQQAPDDPVDPPSDHHQLVVSLVSLLVVVVVCVVVVGDDDHHYDCVGCVDPRRVVSVVSSVVSVVVDDD